Protein AF-A0A0H5CGI9-F1 (afdb_monomer)

Secondary structure (DSSP, 8-state):
-EEEEEETTS-EEEEEEEEE-TT--EEEEEEEETTGGG-GGGTT-SEEEE-GGGEEEEEE-GGG--HHHHHHHHHHT---SHHHHHHHHHHHHHHTT-

pLDDT: mean 81.98, std 14.35, range [36.94, 95.38]

Structure (mmCIF, N/CA/C/O backbone):
data_AF-A0A0H5CGI9-F1
#
_entry.id   AF-A0A0H5CGI9-F1
#
loop_
_atom_site.group_PDB
_atom_site.id
_atom_site.type_symbol
_atom_site.label_atom_id
_atom_site.label_alt_id
_atom_site.label_comp_id
_atom_site.label_asym_id
_atom_site.label_entity_id
_atom_site.label_seq_id
_atom_site.pdbx_PDB_ins_code
_atom_site.Cartn_x
_atom_site.Cartn_y
_atom_site.Cartn_z
_atom_site.occupancy
_atom_site.B_iso_or_equiv
_atom_site.auth_seq_id
_atom_site.auth_comp_id
_atom_site.auth_asym_id
_atom_site.auth_atom_id
_atom_site.pdbx_PDB_model_num
ATOM 1 N N . MET A 1 1 ? 1.368 -11.546 2.590 1.00 86.00 1 MET A N 1
ATOM 2 C CA . MET A 1 1 ? 2.188 -10.326 2.464 1.00 86.00 1 MET A CA 1
ATOM 3 C C . MET A 1 1 ? 1.524 -9.213 3.250 1.00 86.00 1 MET A C 1
ATOM 5 O O . MET A 1 1 ? 0.346 -8.945 3.014 1.00 86.00 1 MET A O 1
ATOM 9 N N . LEU A 1 2 ? 2.235 -8.634 4.215 1.00 91.25 2 LEU A N 1
ATOM 10 C CA . LEU A 1 2 ? 1.713 -7.549 5.044 1.00 91.25 2 LEU A CA 1
ATOM 11 C C . LEU A 1 2 ? 2.053 -6.210 4.391 1.00 91.25 2 LEU A C 1
ATOM 13 O O . LEU A 1 2 ? 3.201 -5.965 4.030 1.00 91.25 2 LEU A O 1
ATOM 17 N N . LEU A 1 3 ? 1.044 -5.363 4.222 1.00 91.81 3 LEU A N 1
ATOM 18 C CA . LEU A 1 3 ? 1.160 -4.067 3.571 1.00 91.81 3 LEU A CA 1
ATOM 19 C C . LEU A 1 3 ? 0.730 -2.965 4.527 1.00 91.81 3 LEU A C 1
ATOM 21 O O . LEU A 1 3 ? -0.269 -3.109 5.232 1.00 91.81 3 LEU A O 1
ATOM 25 N N . ASN A 1 4 ? 1.431 -1.837 4.481 1.00 93.06 4 ASN A N 1
ATOM 26 C CA . ASN A 1 4 ? 0.947 -0.581 5.040 1.00 93.06 4 ASN A CA 1
ATOM 27 C C . ASN A 1 4 ? 0.579 0.344 3.876 1.00 93.06 4 ASN A C 1
ATOM 29 O O . ASN A 1 4 ? 1.415 0.701 3.056 1.00 93.06 4 ASN A O 1
ATOM 33 N N . THR A 1 5 ? -0.697 0.683 3.762 1.00 92.88 5 THR A N 1
ATOM 34 C CA . THR A 1 5 ? -1.250 1.478 2.671 1.00 92.88 5 THR A CA 1
ATOM 35 C C . THR A 1 5 ? -1.635 2.856 3.180 1.00 92.88 5 THR A C 1
ATOM 37 O O . THR A 1 5 ? -2.454 2.984 4.090 1.00 92.88 5 THR A O 1
ATOM 40 N N . ARG A 1 6 ? -1.097 3.898 2.545 1.00 92.44 6 ARG A N 1
ATOM 41 C CA . ARG A 1 6 ? -1.467 5.290 2.793 1.00 92.44 6 ARG A CA 1
ATOM 42 C C . ARG A 1 6 ? -2.375 5.793 1.685 1.00 92.44 6 ARG A C 1
ATOM 44 O O . ARG A 1 6 ? -2.014 5.773 0.508 1.00 92.44 6 ARG A O 1
ATOM 51 N N . LEU A 1 7 ? -3.548 6.277 2.065 1.00 91.62 7 LEU A N 1
ATOM 52 C CA . LEU A 1 7 ? -4.537 6.847 1.159 1.00 91.62 7 LEU A CA 1
ATOM 53 C C . LEU A 1 7 ? -4.297 8.349 0.939 1.00 91.62 7 LEU A C 1
ATOM 55 O O . LEU A 1 7 ? -3.668 9.034 1.749 1.00 91.62 7 LEU A O 1
ATOM 59 N N . LYS A 1 8 ? -4.832 8.890 -0.162 1.00 90.88 8 LYS A N 1
ATOM 60 C CA . LYS A 1 8 ? -4.729 10.320 -0.518 1.00 90.88 8 LYS A CA 1
ATOM 61 C C . LYS A 1 8 ? -5.349 11.254 0.526 1.00 90.88 8 LYS A C 1
ATOM 63 O O . LYS A 1 8 ? -4.885 12.379 0.674 1.00 90.88 8 LYS A O 1
ATOM 68 N N . ASN A 1 9 ? -6.350 10.776 1.265 1.00 89.12 9 ASN A N 1
ATOM 69 C CA . ASN A 1 9 ? -7.005 11.499 2.359 1.00 89.12 9 ASN A CA 1
ATOM 70 C C . ASN A 1 9 ? -6.218 11.460 3.686 1.00 89.12 9 ASN A C 1
ATOM 72 O O . ASN A 1 9 ? -6.690 11.989 4.688 1.00 89.12 9 ASN A O 1
ATOM 76 N N . GLY A 1 10 ? -5.035 10.837 3.708 1.00 87.88 10 GLY A N 1
ATOM 77 C CA . GLY A 1 10 ? -4.172 10.771 4.887 1.00 87.88 10 GLY A CA 1
ATOM 78 C C . GLY A 1 10 ? -4.468 9.618 5.847 1.00 87.88 10 GLY A C 1
ATOM 79 O O . GLY A 1 10 ? -3.821 9.549 6.887 1.00 87.88 10 GLY A O 1
ATOM 80 N N . ILE A 1 11 ? -5.396 8.712 5.519 1.00 90.44 11 ILE A N 1
ATOM 81 C CA . ILE A 1 11 ? -5.619 7.491 6.304 1.00 90.44 11 ILE A CA 1
ATOM 82 C C . ILE A 1 11 ? -4.495 6.489 6.018 1.00 90.44 11 ILE A C 1
ATOM 84 O O . ILE A 1 11 ? -4.137 6.259 4.861 1.00 90.44 11 ILE A O 1
ATOM 88 N N . GLU A 1 12 ? -3.973 5.875 7.076 1.00 92.12 12 GLU A N 1
ATOM 89 C CA . GLU A 1 12 ? -2.989 4.796 7.006 1.00 92.12 12 GLU A CA 1
ATOM 90 C C . GLU A 1 12 ? -3.597 3.497 7.532 1.00 92.12 12 GLU A C 1
ATOM 92 O O . GLU A 1 12 ? -4.136 3.446 8.643 1.00 92.12 12 GLU A O 1
ATOM 97 N N . ILE A 1 13 ? -3.529 2.458 6.703 1.00 93.31 13 ILE A N 1
ATOM 98 C CA . ILE A 1 13 ? -4.147 1.157 6.944 1.00 93.31 13 ILE A CA 1
ATOM 99 C C . ILE A 1 13 ? -3.082 0.087 6.777 1.00 93.31 13 ILE A C 1
ATOM 101 O O . ILE A 1 13 ? -2.503 -0.064 5.706 1.00 93.31 13 ILE A O 1
ATOM 105 N N . THR A 1 14 ? -2.864 -0.696 7.821 1.00 93.88 14 THR A N 1
ATOM 106 C CA . THR A 1 14 ? -2.021 -1.888 7.763 1.00 93.88 14 THR A CA 1
ATOM 107 C C . THR A 1 14 ? -2.901 -3.118 7.627 1.00 93.88 14 THR A C 1
ATOM 109 O O . THR A 1 14 ? -3.919 -3.216 8.302 1.00 93.88 14 THR A O 1
ATOM 112 N N . GLY A 1 15 ? -2.539 -4.065 6.769 1.00 94.62 15 GLY A N 1
ATOM 113 C CA . GLY A 1 15 ? -3.312 -5.290 6.585 1.00 94.62 15 GLY A CA 1
ATOM 114 C C . GLY A 1 15 ? -2.594 -6.323 5.734 1.00 94.62 15 GLY A C 1
ATOM 115 O O . GLY A 1 15 ? -1.527 -6.072 5.177 1.00 94.62 15 GLY A O 1
ATOM 116 N N . THR A 1 16 ? -3.185 -7.506 5.625 1.00 94.75 16 THR A N 1
ATOM 117 C CA . THR A 1 16 ? -2.653 -8.575 4.777 1.00 94.75 16 THR A CA 1
ATOM 118 C C . THR A 1 16 ? -3.285 -8.491 3.398 1.00 94.75 16 THR A C 1
ATOM 120 O O . THR A 1 16 ? -4.508 -8.536 3.282 1.00 94.75 16 THR A O 1
ATOM 123 N N . LEU A 1 17 ? -2.469 -8.394 2.344 1.00 93.38 17 LEU A N 1
ATOM 124 C CA . LEU A 1 17 ? -2.975 -8.406 0.972 1.00 93.38 17 LEU A CA 1
ATOM 125 C C . LEU A 1 17 ? -3.637 -9.748 0.663 1.00 93.38 17 LEU A C 1
ATOM 127 O O . LEU A 1 17 ? -2.985 -10.791 0.744 1.00 93.38 17 LEU A O 1
ATOM 131 N N . LYS A 1 18 ? -4.915 -9.704 0.279 1.00 94.38 18 LYS A N 1
ATOM 132 C CA . LYS A 1 18 ? -5.684 -10.878 -0.132 1.00 94.38 18 LYS A CA 1
ATOM 133 C C . LYS A 1 18 ? -5.767 -11.006 -1.645 1.00 94.38 18 LYS A C 1
ATOM 135 O O . LYS A 1 18 ? -5.460 -12.064 -2.181 1.00 94.38 18 LYS A O 1
ATOM 140 N N . THR A 1 19 ? -6.171 -9.937 -2.327 1.00 91.75 19 THR A N 1
ATOM 141 C CA . THR A 1 19 ? -6.270 -9.891 -3.792 1.00 91.75 19 THR A CA 1
ATOM 142 C C . THR A 1 19 ? -5.919 -8.502 -4.299 1.00 91.75 19 THR A C 1
ATOM 144 O O . THR A 1 19 ? -6.157 -7.508 -3.610 1.00 91.75 19 THR A O 1
ATOM 147 N N . ALA A 1 20 ? -5.410 -8.438 -5.524 1.00 91.06 20 ALA A N 1
ATOM 148 C CA . ALA A 1 20 ? -5.206 -7.201 -6.260 1.00 91.06 20 ALA A CA 1
ATOM 149 C C . ALA A 1 20 ? -5.601 -7.392 -7.730 1.00 91.06 20 ALA A C 1
ATOM 151 O O . ALA A 1 20 ? -5.471 -8.498 -8.254 1.00 91.06 20 ALA A O 1
ATOM 152 N N . ASP A 1 21 ? -6.086 -6.334 -8.379 1.00 89.62 21 ASP A N 1
ATOM 153 C CA . ASP A 1 21 ? -6.499 -6.360 -9.787 1.00 89.62 21 ASP A CA 1
ATOM 154 C C . ASP A 1 21 ? -5.658 -5.437 -10.687 1.00 89.62 21 ASP A C 1
ATOM 156 O O . ASP A 1 21 ? -4.789 -4.692 -10.235 1.00 89.62 21 ASP A O 1
ATOM 160 N N . GLN A 1 22 ? -5.935 -5.463 -11.993 1.00 84.62 22 GLN A N 1
ATOM 161 C CA . GLN A 1 22 ? -5.216 -4.659 -12.987 1.00 84.62 22 GLN A CA 1
ATOM 162 C C . GLN A 1 22 ? -5.352 -3.136 -12.812 1.00 84.62 22 GLN A C 1
ATOM 164 O O . GLN A 1 22 ? -4.561 -2.397 -13.389 1.00 84.62 22 GLN A O 1
ATOM 169 N N . TYR A 1 23 ? -6.338 -2.670 -12.040 1.00 87.75 23 TYR A N 1
ATOM 170 C CA . TYR A 1 23 ? -6.547 -1.260 -11.705 1.00 87.75 23 TYR A CA 1
ATOM 171 C C . TYR A 1 23 ? -5.939 -0.895 -10.347 1.00 87.75 23 TYR A C 1
ATOM 173 O O . TYR A 1 23 ? -6.186 0.197 -9.828 1.00 87.75 23 TYR A O 1
ATOM 181 N N . PHE A 1 24 ? -5.158 -1.811 -9.766 1.00 87.69 24 PHE A N 1
ATOM 182 C CA . PHE A 1 24 ? -4.578 -1.702 -8.434 1.00 87.69 24 PHE A CA 1
ATOM 183 C C . PHE A 1 24 ? -5.621 -1.533 -7.334 1.00 87.69 24 PHE A C 1
ATOM 185 O O . PHE A 1 24 ? -5.331 -0.952 -6.288 1.00 87.69 24 PHE A O 1
ATOM 192 N N . ASN A 1 25 ? -6.838 -2.036 -7.540 1.00 91.88 25 ASN A N 1
ATOM 193 C CA . ASN A 1 25 ? -7.761 -2.184 -6.431 1.00 91.88 25 ASN A CA 1
ATOM 194 C C . ASN A 1 25 ? -7.254 -3.311 -5.530 1.00 91.88 25 ASN A C 1
ATOM 196 O O . ASN A 1 25 ? -6.878 -4.380 -6.013 1.00 91.88 25 ASN A O 1
ATOM 200 N N . LEU A 1 26 ? -7.230 -3.064 -4.223 1.00 93.44 26 LEU A N 1
ATOM 201 C CA . LEU A 1 26 ? -6.639 -3.961 -3.234 1.00 93.44 26 LEU A CA 1
ATOM 202 C C . LEU A 1 26 ? -7.712 -4.439 -2.267 1.00 93.44 26 LEU A C 1
ATOM 204 O O . LEU A 1 26 ? -8.458 -3.636 -1.710 1.00 93.44 26 LEU A O 1
ATOM 208 N N . LYS A 1 27 ? -7.750 -5.744 -2.005 1.00 94.69 27 LYS A N 1
ATOM 209 C CA . LYS A 1 27 ? -8.487 -6.301 -0.872 1.00 94.69 27 LYS A CA 1
ATOM 210 C C . LYS A 1 27 ? -7.498 -6.643 0.230 1.00 94.69 27 LYS A C 1
ATOM 212 O O . LYS A 1 27 ? -6.599 -7.456 0.006 1.00 94.69 27 LYS A O 1
ATOM 217 N N . LEU A 1 28 ? -7.665 -6.030 1.396 1.00 95.00 28 LEU A N 1
ATOM 218 C CA . LEU A 1 28 ? -6.862 -6.316 2.581 1.00 95.00 28 LEU A CA 1
ATOM 219 C C . LEU A 1 28 ? -7.730 -7.008 3.631 1.00 95.00 28 LEU A C 1
ATOM 221 O O . LEU A 1 28 ? -8.856 -6.579 3.886 1.00 95.00 28 LEU A O 1
ATOM 225 N N . ASP A 1 29 ? -7.181 -8.045 4.251 1.00 95.38 29 ASP A N 1
ATOM 226 C CA . ASP A 1 29 ? -7.770 -8.743 5.393 1.00 95.38 29 ASP A CA 1
ATOM 227 C C . ASP A 1 29 ? -6.964 -8.466 6.668 1.00 95.38 29 ASP A C 1
ATOM 229 O O . ASP A 1 29 ? -5.775 -8.133 6.622 1.00 95.38 29 ASP A O 1
ATOM 233 N N . ASN A 1 30 ? -7.621 -8.649 7.813 1.00 94.00 30 ASN A N 1
ATOM 234 C CA . ASN A 1 30 ? -7.080 -8.425 9.150 1.00 94.00 30 ASN A CA 1
ATOM 235 C C . ASN A 1 30 ? -6.471 -7.021 9.309 1.00 94.00 30 ASN A C 1
ATOM 237 O O . ASN A 1 30 ? -5.312 -6.870 9.707 1.00 94.00 30 ASN A O 1
ATOM 241 N N . ILE A 1 31 ? -7.243 -6.004 8.918 1.00 93.94 31 ILE A N 1
ATOM 242 C CA . ILE A 1 31 ? -6.759 -4.625 8.872 1.00 93.94 31 ILE A CA 1
ATOM 243 C C . ILE A 1 31 ? -6.660 -3.970 10.252 1.00 93.94 31 ILE A C 1
ATOM 245 O O . ILE A 1 31 ? -7.379 -4.319 11.186 1.00 93.94 31 ILE A O 1
ATOM 249 N N . ARG A 1 32 ? -5.776 -2.978 10.351 1.00 91.19 32 ARG A N 1
ATOM 250 C CA . ARG A 1 32 ? -5.616 -2.062 11.481 1.00 91.19 32 ARG A CA 1
ATOM 251 C C . ARG A 1 32 ? -5.388 -0.654 10.958 1.00 91.19 32 ARG A C 1
ATOM 253 O O . ARG A 1 32 ? -4.607 -0.459 10.025 1.00 91.19 32 ARG A O 1
ATOM 260 N N . VAL A 1 33 ? -6.050 0.325 11.556 1.00 90.25 33 VAL A N 1
ATOM 261 C CA . VAL A 1 33 ? -5.904 1.736 11.180 1.00 90.25 33 VAL A CA 1
ATOM 262 C C . VAL A 1 33 ? -4.943 2.394 12.159 1.00 90.25 33 VAL A C 1
ATOM 264 O O . VAL A 1 33 ? -5.099 2.246 13.361 1.00 90.25 33 VAL A O 1
ATOM 267 N N . ALA A 1 34 ? -3.943 3.129 11.672 1.00 85.81 34 ALA A N 1
ATOM 268 C CA . ALA A 1 34 ? -2.921 3.703 12.556 1.00 85.81 34 ALA A CA 1
ATOM 269 C C . ALA A 1 34 ? -3.484 4.749 13.543 1.00 85.81 34 ALA A C 1
ATOM 271 O O . ALA A 1 34 ? -2.934 4.945 14.621 1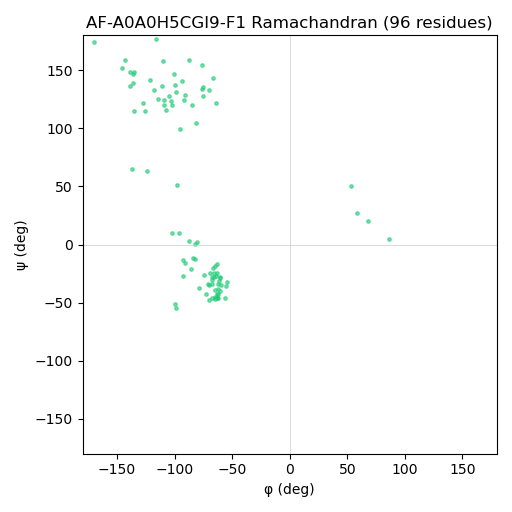.00 85.81 34 ALA A O 1
ATOM 272 N N . ASN A 1 35 ? -4.580 5.425 13.181 1.00 82.12 35 ASN A N 1
ATOM 273 C CA . ASN A 1 35 ? -5.197 6.481 13.984 1.00 82.12 35 ASN A CA 1
ATOM 274 C C . ASN A 1 35 ? -6.677 6.184 14.272 1.00 82.12 35 ASN A C 1
ATOM 276 O O . ASN A 1 35 ? -7.574 6.900 13.823 1.00 82.12 35 ASN A O 1
ATOM 280 N N . GLU A 1 36 ? -6.920 5.095 15.002 1.00 75.81 36 GLU A N 1
ATOM 281 C CA . GLU A 1 36 ? -8.264 4.627 15.375 1.00 75.81 36 GLU A CA 1
ATOM 282 C C . GLU A 1 36 ? -9.085 5.694 16.112 1.00 75.81 36 GLU A C 1
ATOM 284 O O . GLU A 1 36 ? -10.276 5.845 15.853 1.00 75.81 36 GLU A O 1
ATOM 289 N N . ALA A 1 37 ? -8.442 6.512 16.952 1.00 75.62 37 ALA A N 1
ATOM 290 C CA . ALA A 1 37 ? -9.105 7.580 17.703 1.00 75.62 37 ALA A CA 1
ATOM 291 C C . ALA A 1 37 ? -9.758 8.637 16.797 1.00 75.62 37 ALA A C 1
ATOM 293 O O . ALA A 1 37 ? -10.780 9.225 17.148 1.00 75.62 37 ALA A O 1
ATOM 294 N N . LYS A 1 38 ? -9.181 8.873 15.613 1.00 78.88 38 LYS A N 1
ATOM 295 C CA . LYS A 1 38 ? -9.688 9.845 14.637 1.00 78.88 38 LYS A CA 1
ATOM 296 C C . LYS A 1 38 ? -10.761 9.248 13.720 1.00 78.88 38 LYS A C 1
ATOM 298 O O . LYS A 1 38 ? -11.551 9.990 13.142 1.00 78.88 38 LYS A O 1
ATOM 303 N N . PHE A 1 39 ? -10.799 7.919 13.599 1.00 78.50 39 PHE A N 1
ATOM 304 C CA . PHE A 1 39 ? -11.719 7.182 12.731 1.00 78.50 39 PHE A CA 1
ATOM 305 C C . PHE A 1 39 ? -12.298 5.945 13.443 1.00 78.50 39 PHE A C 1
ATOM 307 O O . PHE A 1 39 ? -12.069 4.816 13.003 1.00 78.50 39 PHE A O 1
ATOM 314 N N . PRO A 1 40 ? -13.092 6.128 14.516 1.00 79.12 40 PRO A N 1
ATOM 315 C CA . PRO A 1 40 ? -13.581 5.017 15.342 1.00 79.12 40 PRO A CA 1
ATOM 316 C C . PRO A 1 40 ? -14.491 4.046 14.575 1.00 79.12 40 PRO A C 1
ATOM 318 O O . PRO A 1 40 ? -14.579 2.867 14.904 1.00 79.12 40 PRO A O 1
ATOM 321 N N . HIS A 1 41 ? -15.130 4.514 13.499 1.00 78.88 41 HIS A N 1
ATOM 322 C CA . HIS A 1 41 ? -15.952 3.689 12.610 1.00 78.88 41 HIS A CA 1
ATOM 323 C C . HIS A 1 41 ? -15.146 2.622 11.849 1.00 78.88 41 HIS A C 1
ATOM 325 O O . HIS A 1 41 ? -15.730 1.656 11.364 1.00 78.88 41 HIS A O 1
ATOM 331 N N . LEU A 1 42 ? -13.820 2.767 11.743 1.00 77.69 42 LEU A N 1
ATOM 332 C CA . LEU A 1 42 ? -12.961 1.800 11.059 1.00 77.69 42 LEU A CA 1
ATOM 333 C C . LEU A 1 42 ? -12.405 0.713 11.990 1.00 77.69 42 LEU A C 1
ATOM 335 O O . LEU A 1 42 ? -11.979 -0.323 11.485 1.00 77.69 42 LEU A O 1
ATOM 339 N N . SER A 1 43 ? -12.455 0.883 13.317 1.00 76.12 43 SER A N 1
ATOM 340 C CA . SER A 1 43 ? -11.910 -0.102 14.272 1.00 76.12 43 SER A CA 1
ATOM 341 C C . SER A 1 43 ? -12.652 -1.444 14.270 1.00 76.12 43 SER A C 1
ATOM 343 O O . SER A 1 43 ? -12.076 -2.470 14.618 1.00 76.12 43 SER A O 1
ATOM 345 N N . ALA A 1 44 ? -13.923 -1.477 13.855 1.00 82.94 44 ALA A N 1
ATOM 346 C CA . ALA A 1 44 ? -14.701 -2.717 13.769 1.00 82.94 44 ALA A CA 1
ATOM 347 C C . ALA A 1 44 ? -14.480 -3.493 12.454 1.00 82.94 44 ALA A C 1
ATOM 349 O O . ALA A 1 44 ? -14.914 -4.641 12.320 1.00 82.94 44 ALA A O 1
ATOM 350 N N . V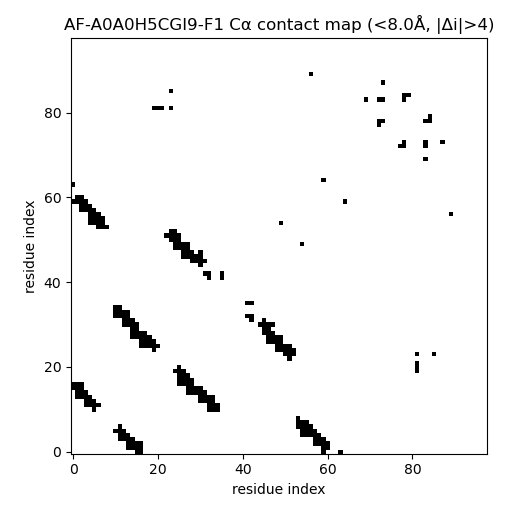AL A 1 45 ? -13.833 -2.875 11.463 1.00 87.50 45 VAL A N 1
ATOM 351 C CA . VAL A 1 45 ? -13.698 -3.440 10.120 1.00 87.50 45 VAL A CA 1
ATOM 352 C C . VAL A 1 45 ? -12.507 -4.390 10.083 1.00 87.50 45 VAL A C 1
ATOM 354 O O . VAL A 1 45 ? -11.374 -3.987 10.309 1.00 87.50 45 VAL A O 1
ATOM 357 N N . LYS A 1 46 ? -12.752 -5.663 9.754 1.00 89.50 46 LYS A N 1
ATOM 358 C CA . LYS A 1 46 ? -11.690 -6.681 9.632 1.00 89.50 46 LYS A CA 1
ATOM 359 C C . LYS A 1 46 ? -11.138 -6.822 8.215 1.00 89.50 46 LYS A C 1
ATOM 3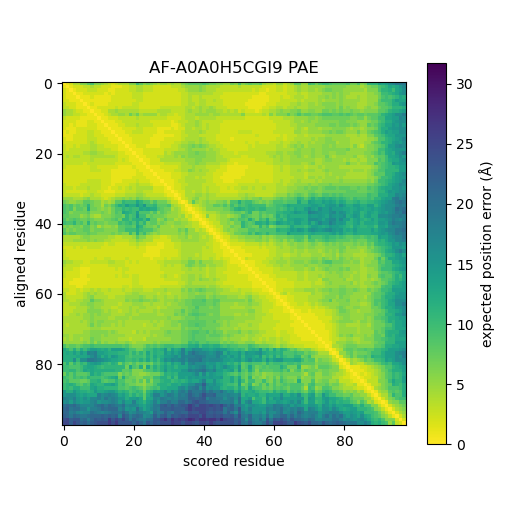61 O O . LYS A 1 46 ? -9.978 -7.193 8.059 1.00 89.50 46 LYS A O 1
ATOM 366 N N . SER A 1 47 ? -11.942 -6.506 7.204 1.00 92.88 47 SER A N 1
ATOM 367 C CA . SER A 1 47 ? -11.582 -6.618 5.788 1.00 92.88 47 SER A CA 1
ATOM 368 C C . SER A 1 47 ? -12.032 -5.375 5.036 1.00 92.88 47 SER A C 1
ATOM 370 O O . SER A 1 47 ? -13.137 -4.886 5.260 1.00 92.88 47 SER A O 1
ATOM 372 N N . ILE A 1 48 ? -11.200 -4.879 4.123 1.00 93.81 48 ILE A N 1
ATOM 373 C CA . ILE A 1 48 ? -11.477 -3.660 3.359 1.00 93.81 48 ILE A CA 1
ATOM 374 C C . ILE A 1 48 ? -11.129 -3.840 1.886 1.00 93.81 48 ILE A C 1
ATOM 376 O O . ILE A 1 48 ? -10.180 -4.540 1.528 1.00 93.81 48 ILE A O 1
ATOM 380 N N . PHE A 1 49 ? -11.901 -3.173 1.033 1.00 95.12 49 PHE A N 1
ATOM 381 C CA . PHE A 1 49 ? -11.607 -3.023 -0.383 1.00 95.12 49 PHE A CA 1
ATOM 382 C C . PHE A 1 49 ? -11.217 -1.572 -0.669 1.00 95.12 49 PHE A C 1
ATOM 384 O O . PHE A 1 49 ? -11.990 -0.647 -0.421 1.00 95.12 49 PHE A O 1
ATOM 391 N N . LEU A 1 50 ? -10.002 -1.378 -1.172 1.00 93.44 50 LEU A N 1
ATOM 392 C CA . LEU A 1 50 ? -9.442 -0.085 -1.533 1.00 93.44 50 LEU A CA 1
ATOM 393 C C . LEU A 1 50 ? -9.456 0.061 -3.048 1.00 93.44 50 LEU A C 1
ATOM 395 O O . LEU A 1 50 ? -8.923 -0.783 -3.766 1.00 93.44 50 LEU A O 1
ATOM 399 N N . ARG A 1 51 ? -10.024 1.164 -3.533 1.00 93.75 51 ARG A N 1
ATOM 400 C CA . 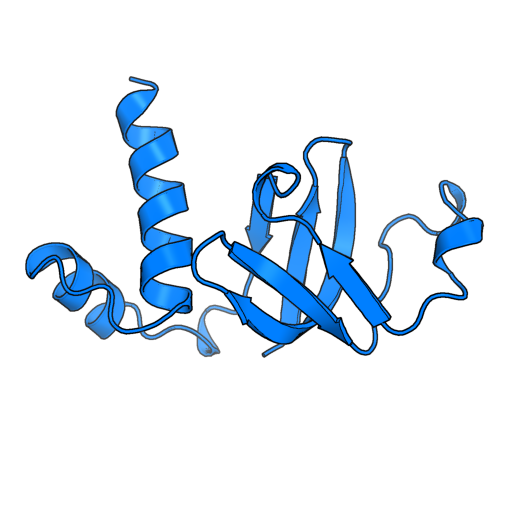ARG A 1 51 ? -9.946 1.523 -4.948 1.00 93.75 51 ARG A CA 1
ATOM 401 C C . ARG A 1 51 ? -8.545 2.054 -5.251 1.00 93.75 51 ARG A C 1
ATOM 403 O O . ARG A 1 51 ? -8.111 2.997 -4.596 1.00 93.75 51 ARG A O 1
ATOM 410 N N . GLY A 1 52 ? -7.862 1.520 -6.261 1.00 90.38 52 GLY A N 1
ATOM 411 C CA . GLY A 1 52 ? -6.469 1.879 -6.564 1.00 90.38 52 GLY A CA 1
ATOM 412 C C . GLY A 1 52 ? -6.248 3.383 -6.748 1.00 90.38 52 GLY A C 1
ATOM 413 O O . GLY A 1 52 ? -5.238 3.929 -6.315 1.00 90.38 52 GLY A O 1
ATOM 414 N N . SER A 1 53 ? -7.247 4.100 -7.273 1.00 90.69 53 SER A N 1
ATOM 415 C CA . SER A 1 53 ? -7.188 5.554 -7.464 1.00 90.69 53 SER A CA 1
ATOM 416 C C . SER A 1 53 ? -7.140 6.381 -6.170 1.00 90.69 53 SER A C 1
ATOM 418 O O . SER A 1 53 ? -6.733 7.547 -6.223 1.00 90.69 53 SER A O 1
ATOM 420 N N . THR A 1 54 ? -7.547 5.831 -5.020 1.00 91.69 54 THR A N 1
ATOM 421 C CA . THR A 1 54 ? -7.511 6.528 -3.719 1.00 91.69 54 THR A CA 1
ATOM 422 C C . THR A 1 54 ? -6.220 6.267 -2.950 1.00 91.69 54 THR A C 1
ATOM 424 O O . THR A 1 54 ? -5.917 6.995 -1.999 1.00 91.69 54 THR A O 1
ATOM 427 N N . VAL A 1 55 ? -5.438 5.273 -3.373 1.00 91.69 55 VAL A N 1
ATOM 428 C CA . VAL A 1 55 ? -4.159 4.915 -2.768 1.00 91.69 55 VAL A CA 1
ATOM 429 C C . VAL A 1 55 ? -3.094 5.929 -3.183 1.00 91.69 55 VAL A C 1
ATOM 431 O O . VAL A 1 55 ? -3.001 6.321 -4.346 1.00 91.69 55 VAL A O 1
ATOM 434 N N . ARG A 1 56 ? -2.307 6.396 -2.209 1.00 90.50 56 ARG A N 1
ATOM 435 C CA . ARG A 1 56 ? -1.135 7.245 -2.442 1.00 90.50 56 ARG A CA 1
ATOM 436 C C . ARG A 1 56 ? 0.136 6.404 -2.418 1.00 90.50 56 ARG A C 1
ATOM 438 O O . ARG A 1 56 ? 0.858 6.422 -3.401 1.00 90.50 56 ARG A O 1
ATOM 445 N N . TYR A 1 57 ? 0.361 5.651 -1.341 1.00 89.75 57 TYR A N 1
ATOM 446 C CA . TYR A 1 57 ? 1.544 4.802 -1.180 1.00 89.75 57 TYR A CA 1
ATOM 447 C C . TYR A 1 57 ? 1.169 3.425 -0.646 1.00 89.75 57 TYR A C 1
ATOM 449 O O . TYR A 1 57 ? 0.236 3.294 0.146 1.00 89.75 57 TYR A O 1
ATOM 457 N N . VAL A 1 58 ? 1.939 2.416 -1.045 1.00 90.25 58 VAL A N 1
ATOM 458 C CA . VAL A 1 58 ? 1.902 1.076 -0.457 1.00 90.25 58 VAL A CA 1
ATOM 459 C C . VAL A 1 58 ? 3.313 0.713 -0.025 1.00 90.25 58 VAL A C 1
ATOM 461 O O . VAL A 1 58 ? 4.215 0.584 -0.848 1.00 90.25 58 VAL A O 1
ATOM 464 N N . TYR A 1 59 ? 3.493 0.568 1.278 1.00 89.62 59 TYR A N 1
ATOM 465 C CA . TYR A 1 59 ? 4.722 0.129 1.910 1.00 89.62 59 TYR A CA 1
ATOM 466 C C . TYR A 1 59 ? 4.672 -1.381 2.133 1.00 89.62 59 TYR A C 1
ATOM 468 O O . TYR A 1 59 ? 3.645 -1.938 2.530 1.00 89.62 59 TYR A O 1
ATOM 476 N N . MET A 1 60 ? 5.808 -2.027 1.910 1.00 88.69 60 MET A N 1
ATOM 477 C C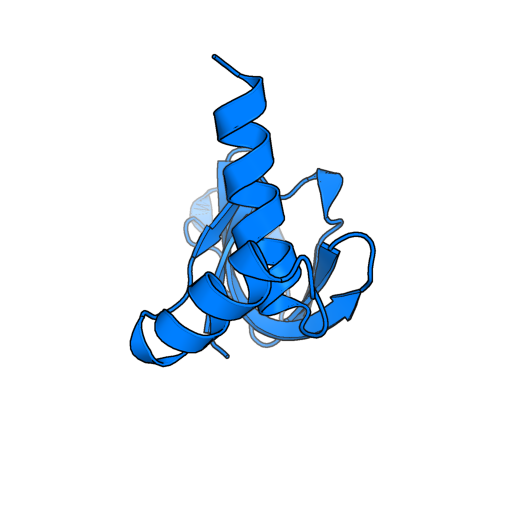A . MET A 1 60 ? 6.008 -3.463 2.080 1.00 88.69 60 MET A CA 1
ATOM 478 C C . MET A 1 60 ? 7.406 -3.730 2.628 1.00 88.69 60 MET A C 1
ATOM 480 O O . MET A 1 60 ? 8.298 -2.885 2.505 1.00 88.69 60 MET A O 1
ATOM 484 N N . SER A 1 61 ? 7.597 -4.896 3.244 1.00 88.81 61 SER A N 1
ATOM 485 C CA . SER A 1 61 ? 8.915 -5.296 3.733 1.00 88.81 61 SER A CA 1
ATOM 486 C C . SER A 1 61 ? 9.878 -5.516 2.569 1.00 88.81 61 SER A C 1
ATOM 488 O O . SER A 1 61 ? 9.503 -6.074 1.539 1.00 88.81 61 SER A O 1
ATOM 490 N N . LYS A 1 62 ? 11.150 -5.150 2.761 1.00 86.06 62 LYS A N 1
ATOM 491 C CA . LYS A 1 62 ? 12.218 -5.446 1.793 1.00 86.06 62 LYS A CA 1
ATOM 492 C C . LYS A 1 62 ? 12.399 -6.950 1.573 1.00 86.06 62 LYS A C 1
ATOM 494 O O . LYS A 1 62 ? 12.806 -7.352 0.496 1.00 86.06 62 LYS A O 1
ATOM 499 N N . THR A 1 63 ? 12.086 -7.770 2.576 1.00 88.06 63 THR A N 1
ATOM 500 C CA . THR A 1 63 ? 12.172 -9.238 2.488 1.00 88.06 63 THR A CA 1
ATOM 501 C C . THR A 1 63 ? 11.132 -9.841 1.553 1.00 88.06 63 THR A C 1
ATOM 503 O O . THR A 1 63 ? 11.343 -10.928 1.032 1.00 88.06 63 THR A O 1
ATOM 506 N N . ASP A 1 64 ? 10.017 -9.140 1.340 1.00 83.88 64 ASP A N 1
ATOM 507 C CA . ASP A 1 64 ? 8.904 -9.620 0.520 1.00 83.88 64 ASP A CA 1
ATOM 508 C C . ASP A 1 64 ? 9.100 -9.258 -0.964 1.00 83.88 64 ASP A C 1
ATOM 510 O O . ASP A 1 64 ? 8.217 -9.499 -1.788 1.00 83.88 64 ASP A O 1
ATOM 514 N N . VAL A 1 65 ? 10.237 -8.636 -1.305 1.00 84.44 65 VAL A N 1
ATOM 515 C CA . VAL A 1 65 ? 10.500 -8.039 -2.613 1.00 84.44 65 VAL A CA 1
ATOM 516 C C . VAL A 1 65 ? 11.893 -8.410 -3.104 1.00 84.44 65 VAL A C 1
ATOM 518 O O . VAL A 1 65 ? 12.899 -7.948 -2.571 1.00 84.44 65 VAL A O 1
ATOM 521 N N . ASP A 1 66 ? 11.952 -9.169 -4.194 1.00 88.00 66 ASP A N 1
ATOM 522 C CA . ASP A 1 66 ? 13.199 -9.392 -4.919 1.00 88.00 66 ASP A C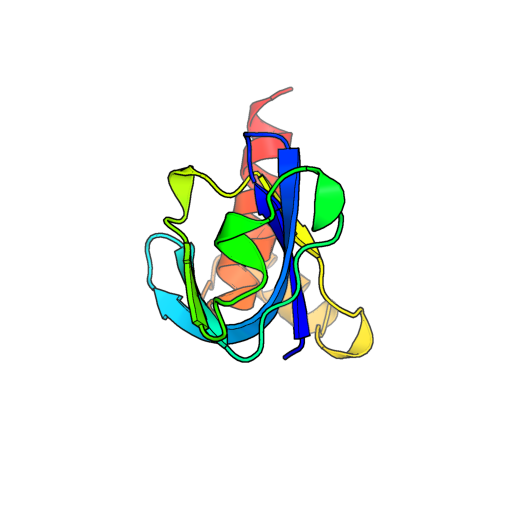A 1
ATOM 523 C C . ASP A 1 66 ? 13.481 -8.202 -5.849 1.00 88.00 66 ASP A C 1
ATOM 525 O O . ASP A 1 66 ? 12.857 -8.024 -6.901 1.00 88.00 66 ASP A O 1
ATOM 529 N N . THR A 1 67 ? 14.430 -7.356 -5.449 1.00 86.44 67 THR A N 1
ATOM 530 C CA . THR A 1 67 ?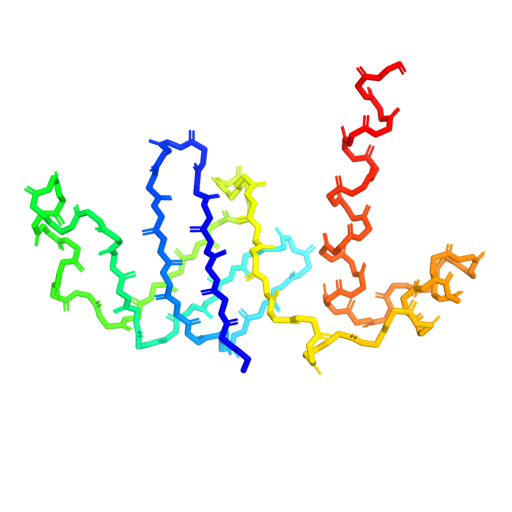 14.806 -6.167 -6.217 1.00 86.44 67 THR A CA 1
ATOM 531 C C . THR A 1 67 ? 15.484 -6.499 -7.542 1.00 86.44 67 THR A C 1
ATOM 533 O O . THR A 1 67 ? 15.367 -5.704 -8.472 1.00 86.44 67 THR A O 1
ATOM 536 N N . ASN A 1 68 ? 16.164 -7.643 -7.659 1.00 88.06 68 ASN A N 1
ATOM 537 C CA . ASN A 1 68 ? 16.825 -8.035 -8.904 1.00 88.06 68 ASN A CA 1
ATOM 538 C C . ASN A 1 68 ? 15.776 -8.396 -9.954 1.00 88.06 68 ASN A C 1
ATOM 540 O O . ASN A 1 68 ? 15.806 -7.855 -11.059 1.00 88.06 68 ASN A O 1
ATOM 544 N N . LEU A 1 69 ? 14.784 -9.213 -9.577 1.00 86.38 69 LEU A N 1
ATOM 545 C CA . LEU A 1 69 ? 13.661 -9.547 -10.456 1.00 86.38 69 LEU A CA 1
ATOM 546 C C . LEU A 1 69 ? 12.865 -8.306 -10.866 1.00 86.38 69 LEU A C 1
ATOM 548 O O . LEU A 1 69 ? 12.474 -8.186 -12.026 1.00 86.38 69 LEU A O 1
ATOM 552 N N . LEU A 1 70 ? 12.644 -7.364 -9.943 1.00 83.62 70 LEU A N 1
ATOM 553 C CA . LEU A 1 70 ? 11.971 -6.103 -10.260 1.00 83.62 70 LEU A CA 1
ATOM 554 C C . LEU A 1 70 ? 12.745 -5.258 -11.273 1.00 83.62 70 LEU A C 1
ATOM 556 O O . LEU A 1 70 ? 12.141 -4.740 -12.211 1.00 83.62 70 LEU A O 1
ATOM 560 N N . GLN A 1 71 ? 14.057 -5.103 -11.090 1.00 84.12 71 GLN A N 1
ATOM 561 C CA . GLN A 1 71 ? 14.899 -4.337 -12.011 1.00 84.12 71 GLN A CA 1
ATOM 562 C C . GLN A 1 71 ? 14.931 -4.974 -13.398 1.00 84.12 71 GLN A C 1
ATOM 564 O O . GLN A 1 71 ? 14.810 -4.284 -14.407 1.00 84.12 71 GLN A O 1
ATOM 569 N N . ASP A 1 72 ? 15.054 -6.292 -13.452 1.00 86.38 72 ASP A N 1
ATOM 570 C CA . ASP A 1 72 ? 15.060 -7.050 -14.694 1.00 86.38 72 ASP A CA 1
ATOM 571 C C . ASP A 1 72 ? 13.728 -6.963 -15.438 1.00 86.38 72 ASP A C 1
ATOM 573 O O . ASP A 1 72 ? 13.698 -6.695 -16.640 1.00 86.38 72 ASP A O 1
ATOM 577 N N . ALA A 1 73 ? 12.620 -7.110 -14.716 1.00 82.75 73 ALA A N 1
ATOM 578 C CA . ALA A 1 73 ? 11.284 -6.930 -15.260 1.00 82.75 73 ALA A CA 1
ATOM 579 C C . ALA A 1 73 ? 11.054 -5.495 -15.768 1.00 82.75 73 ALA A C 1
ATOM 581 O O . ALA A 1 73 ? 10.464 -5.304 -16.831 1.00 82.75 73 ALA A O 1
ATOM 582 N N . ALA A 1 74 ? 11.577 -4.488 -15.058 1.00 82.81 74 ALA A N 1
ATOM 583 C CA . ALA A 1 74 ? 11.533 -3.092 -15.486 1.00 82.81 74 ALA A CA 1
ATOM 584 C C . ALA A 1 74 ? 12.298 -2.857 -16.796 1.00 82.81 74 ALA A C 1
ATOM 586 O O . ALA A 1 74 ? 11.787 -2.172 -17.677 1.00 82.81 74 ALA A O 1
ATOM 587 N N . ARG A 1 75 ? 13.491 -3.453 -16.947 1.00 85.38 75 ARG A N 1
ATOM 588 C CA . ARG A 1 75 ? 14.300 -3.367 -18.178 1.00 85.38 75 ARG A CA 1
ATOM 589 C C . ARG A 1 75 ? 13.616 -4.041 -19.368 1.00 85.38 75 ARG A C 1
ATOM 591 O O . ARG A 1 75 ? 13.696 -3.526 -20.476 1.00 85.38 75 ARG A O 1
ATOM 598 N N . ARG A 1 76 ? 12.953 -5.182 -19.141 1.00 85.06 76 ARG A N 1
ATOM 599 C CA . ARG A 1 76 ? 12.246 -5.942 -20.188 1.00 85.06 76 ARG A CA 1
ATOM 600 C C . ARG A 1 76 ? 10.846 -5.407 -20.508 1.00 85.06 76 ARG A C 1
ATOM 602 O O . ARG A 1 76 ? 10.258 -5.827 -21.496 1.00 85.06 76 ARG A O 1
ATOM 609 N N . GLY A 1 77 ? 10.298 -4.508 -19.686 1.00 77.88 77 GLY A N 1
ATOM 610 C CA . GLY A 1 77 ? 8.903 -4.066 -19.805 1.00 77.88 77 GLY A CA 1
ATOM 611 C C . GLY A 1 77 ? 7.887 -5.168 -19.474 1.00 77.88 77 GLY A C 1
ATOM 612 O O . GLY A 1 77 ? 6.726 -5.094 -19.872 1.00 77.88 77 GLY A O 1
ATOM 613 N N . GLU A 1 78 ? 8.310 -6.209 -18.754 1.00 74.56 78 GLU A N 1
ATOM 614 C CA . GLU A 1 78 ? 7.485 -7.369 -18.427 1.00 74.56 78 GLU A CA 1
ATOM 615 C C . GLU A 1 78 ? 6.858 -7.205 -17.047 1.00 74.56 78 GLU A C 1
ATOM 617 O O . GLU A 1 78 ? 7.458 -7.496 -16.016 1.00 74.56 78 GLU A O 1
ATOM 622 N N . TYR A 1 79 ? 5.601 -6.783 -17.005 1.00 68.81 79 TYR A N 1
ATOM 623 C CA . TYR A 1 79 ? 4.906 -6.561 -15.739 1.00 68.81 79 TYR A CA 1
ATOM 624 C C . TYR A 1 79 ? 4.017 -7.743 -15.341 1.00 68.81 79 TYR A C 1
ATOM 626 O O . TYR A 1 79 ? 2.831 -7.575 -15.057 1.00 68.81 79 TYR A O 1
ATOM 634 N N . SER A 1 80 ? 4.592 -8.947 -15.357 1.00 66.06 80 SER A N 1
ATOM 635 C CA . SER A 1 80 ? 3.855 -10.199 -15.133 1.00 66.06 80 SER A CA 1
ATOM 636 C C . SER A 1 80 ? 3.226 -10.275 -13.734 1.00 66.06 80 SER A C 1
ATOM 638 O O . SER A 1 80 ? 2.115 -10.776 -13.571 1.00 66.06 80 SER A O 1
ATOM 640 N N . SER A 1 81 ? 3.886 -9.711 -12.714 1.00 71.69 81 SER A N 1
ATOM 641 C CA . SER A 1 81 ? 3.370 -9.714 -11.342 1.00 71.69 81 SER A CA 1
ATOM 642 C C . SER A 1 81 ? 2.725 -8.381 -10.944 1.00 71.69 81 SER A C 1
ATOM 644 O O . SER A 1 81 ? 3.174 -7.297 -11.332 1.00 71.69 81 SER A O 1
ATOM 646 N N . ILE A 1 82 ? 1.688 -8.454 -10.103 1.00 69.25 82 ILE A N 1
ATOM 647 C CA . ILE A 1 82 ? 1.016 -7.270 -9.549 1.00 69.25 82 ILE A CA 1
ATOM 648 C C . ILE A 1 82 ? 1.979 -6.386 -8.747 1.00 69.25 82 ILE A C 1
ATOM 650 O O . ILE A 1 82 ? 1.880 -5.164 -8.806 1.00 69.25 82 ILE A O 1
ATOM 654 N N . ILE A 1 83 ? 2.948 -6.993 -8.053 1.00 68.88 83 ILE A N 1
ATOM 655 C CA . ILE A 1 83 ? 3.966 -6.275 -7.280 1.00 68.88 83 ILE A CA 1
ATOM 656 C C . ILE A 1 83 ? 4.884 -5.509 -8.231 1.00 68.88 83 ILE A C 1
ATOM 658 O O . ILE A 1 83 ? 5.100 -4.317 -8.035 1.00 68.88 83 ILE A O 1
ATOM 662 N N . THR A 1 84 ? 5.342 -6.147 -9.312 1.00 67.44 84 THR A N 1
ATOM 663 C CA . THR A 1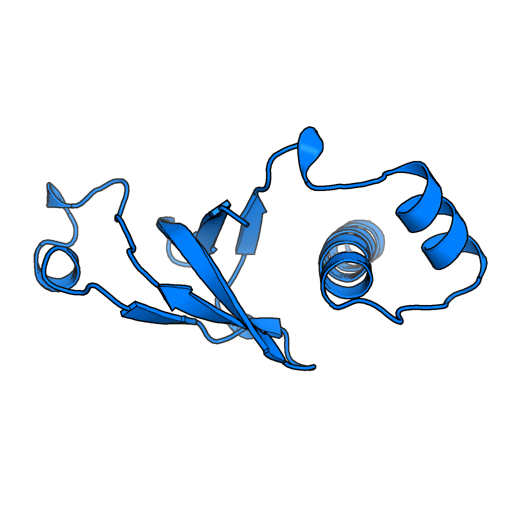 84 ? 6.129 -5.490 -10.363 1.00 67.44 84 THR A CA 1
ATOM 664 C C . THR A 1 84 ? 5.380 -4.293 -10.946 1.00 67.44 84 THR A C 1
ATOM 666 O O . THR A 1 84 ? 5.945 -3.205 -11.043 1.00 67.44 84 THR A O 1
ATOM 669 N N . ARG A 1 85 ? 4.085 -4.451 -11.253 1.00 71.56 85 ARG A N 1
ATOM 670 C CA . ARG A 1 85 ? 3.231 -3.350 -11.725 1.00 71.56 85 ARG A CA 1
ATOM 671 C C . ARG A 1 85 ? 3.055 -2.241 -10.687 1.00 71.56 85 ARG A C 1
ATOM 673 O O . ARG A 1 85 ? 3.167 -1.075 -11.045 1.00 71.56 85 ARG A O 1
ATOM 680 N N . MET A 1 86 ? 2.794 -2.582 -9.425 1.00 70.62 86 MET A N 1
ATOM 681 C CA . MET A 1 86 ? 2.594 -1.600 -8.354 1.00 70.62 86 MET A CA 1
ATOM 682 C C . MET A 1 86 ? 3.850 -0.769 -8.113 1.00 70.62 86 MET A C 1
ATOM 684 O O . MET A 1 86 ? 3.752 0.452 -8.040 1.00 70.62 86 MET A O 1
ATOM 688 N N . VAL A 1 87 ? 5.024 -1.403 -8.026 1.00 68.38 87 VAL A N 1
ATOM 689 C CA . VAL A 1 87 ? 6.284 -0.679 -7.808 1.00 68.38 87 VAL A CA 1
ATOM 690 C C . VAL A 1 87 ? 6.599 0.216 -9.000 1.00 68.38 87 VAL A C 1
ATOM 692 O O . VAL A 1 87 ? 6.888 1.394 -8.815 1.00 68.38 87 VAL A O 1
ATOM 695 N N . LEU A 1 88 ? 6.487 -0.295 -10.229 1.00 62.75 88 LEU A N 1
ATOM 696 C CA . LEU A 1 88 ? 6.844 0.483 -11.417 1.00 62.75 88 LEU A CA 1
ATOM 697 C C . LEU A 1 88 ? 5.853 1.610 -11.717 1.00 62.75 88 LEU A C 1
ATOM 699 O O . LEU A 1 88 ? 6.288 2.683 -12.121 1.00 62.75 88 LEU A O 1
ATOM 703 N N . HIS A 1 89 ? 4.557 1.433 -11.447 1.00 64.44 89 HIS A N 1
ATOM 704 C CA . HIS A 1 89 ? 3.572 2.511 -11.593 1.00 64.44 89 HIS A CA 1
ATOM 705 C C . HIS A 1 89 ? 3.780 3.641 -10.568 1.00 64.44 89 HIS A C 1
ATOM 707 O O . HIS A 1 89 ? 3.489 4.805 -10.844 1.00 64.44 89 HIS A O 1
ATOM 713 N N . GLN A 1 90 ? 4.297 3.327 -9.375 1.00 54.62 90 GLN A N 1
ATOM 714 C CA . GLN A 1 90 ? 4.696 4.348 -8.400 1.00 54.62 90 GLN A CA 1
ATOM 715 C C . GLN A 1 90 ? 5.949 5.108 -8.873 1.00 54.62 90 GLN A C 1
ATOM 717 O O . GLN A 1 90 ? 6.033 6.316 -8.677 1.00 54.62 90 GLN A O 1
ATOM 722 N N . VAL A 1 91 ? 6.885 4.439 -9.559 1.00 52.22 91 VAL A N 1
ATOM 723 C CA . VAL A 1 91 ? 8.103 5.062 -10.113 1.00 52.22 91 VAL A CA 1
ATOM 724 C C . VAL A 1 91 ? 7.805 5.937 -11.340 1.00 52.22 91 VAL A C 1
ATOM 726 O O . VAL A 1 91 ? 8.316 7.053 -11.426 1.00 52.22 91 VAL A O 1
ATOM 729 N N . THR A 1 92 ? 6.944 5.504 -12.267 1.00 50.59 92 THR A N 1
ATOM 730 C CA . THR A 1 92 ? 6.591 6.308 -13.455 1.00 50.59 92 THR A CA 1
ATOM 731 C C . THR A 1 92 ? 5.797 7.563 -13.103 1.00 50.59 92 THR A C 1
ATOM 733 O O . THR A 1 92 ? 6.014 8.606 -13.716 1.00 50.59 92 THR A O 1
ATOM 736 N N . SER A 1 93 ? 4.939 7.516 -12.077 1.00 47.12 93 SER A N 1
ATOM 737 C CA . SER A 1 93 ? 4.222 8.709 -11.609 1.00 47.12 93 SER A CA 1
ATOM 738 C C . SER A 1 93 ? 5.154 9.771 -11.005 1.00 47.12 93 SER A C 1
ATOM 740 O O . SER A 1 93 ? 4.828 10.954 -11.063 1.00 47.12 93 SER A O 1
ATOM 742 N N . VAL A 1 94 ? 6.306 9.373 -10.449 1.00 45.72 94 VAL A N 1
ATOM 743 C CA . VAL A 1 94 ? 7.342 10.302 -9.958 1.00 45.72 94 VAL A CA 1
ATOM 744 C C . VAL A 1 94 ? 8.173 10.859 -11.117 1.00 45.72 94 VAL A C 1
ATOM 746 O O . VAL A 1 94 ? 8.498 12.041 -11.117 1.00 45.72 94 VAL A O 1
ATOM 749 N N . CYS A 1 95 ? 8.471 10.042 -12.131 1.00 36.94 95 CYS A N 1
ATOM 750 C CA . CYS A 1 95 ? 9.288 10.448 -13.280 1.00 36.94 95 CYS A CA 1
ATOM 751 C C . CYS A 1 95 ? 8.544 11.375 -14.265 1.00 36.94 95 CYS A C 1
ATOM 753 O O . CYS A 1 95 ? 9.176 12.194 -14.911 1.00 36.94 95 CYS A O 1
ATOM 755 N N . LEU A 1 96 ? 7.208 11.302 -14.334 1.00 37.22 96 LEU A N 1
ATOM 756 C CA . LEU A 1 96 ? 6.356 12.229 -15.103 1.00 37.22 96 LEU A CA 1
ATOM 757 C C . LEU A 1 96 ? 6.039 13.546 -14.368 1.00 37.22 96 LEU A C 1
ATOM 759 O O . LEU A 1 96 ? 5.297 14.374 -14.890 1.00 37.22 96 LEU A O 1
ATOM 763 N N . SER A 1 97 ? 6.549 13.721 -13.146 1.00 41.97 97 SER A N 1
ATOM 764 C CA . SER A 1 97 ? 6.378 14.949 -12.355 1.00 41.97 97 SER A CA 1
ATOM 765 C C . SER A 1 97 ? 7.623 15.852 -12.368 1.00 41.97 97 SER A C 1
ATOM 767 O O . SER A 1 97 ? 7.668 16.810 -11.597 1.00 41.97 97 SER A O 1
ATOM 769 N N . TYR A 1 98 ? 8.613 15.551 -13.218 1.00 38.28 98 TYR A N 1
ATOM 770 C CA . TYR A 1 98 ? 9.815 16.356 -13.461 1.00 38.28 98 TYR A CA 1
ATOM 771 C C . TYR A 1 98 ? 9.967 16.677 -14.945 1.00 38.28 98 TYR A C 1
ATOM 773 O O . TYR A 1 98 ? 9.661 15.786 -15.768 1.00 38.28 98 TYR A O 1
#

Solvent-accessible surface area (backbone atoms only — not comparable to full-atom values): 5684 Å² total; per-residue (Å²): 101,63,34,43,35,33,30,71,88,70,52,44,39,35,24,31,62,72,49,73,51,99,70,52,3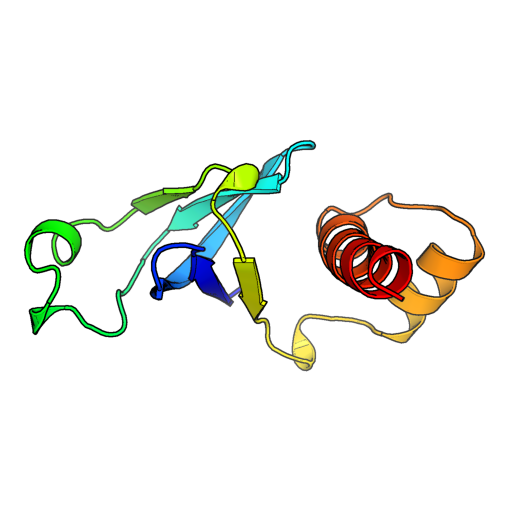1,36,32,30,37,71,42,46,56,81,57,38,91,83,41,63,86,56,71,80,46,48,63,50,78,45,58,30,87,49,51,66,48,78,46,66,58,72,89,83,50,64,63,65,61,43,52,52,26,62,76,71,69,51,62,86,43,72,65,47,40,54,56,51,54,59,50,50,62,57,60,73,72,106

InterPro domains:
  IPR001163 Sm domain, eukaryotic/archaea-type [PF01423] (6-58)
  IPR001163 Sm domain, eukaryotic/archaea-type [SM00651] (1-60)
  IPR010920 LSM domain superfamily [SSF50182] (6-76)
  IPR016654 U6 snRNA-associated Sm-like protein LSm2 [PTHR13829] (6-77)

Foldseek 3Di:
DWKWWAFPVGKIKIFQWDDADPQRWTKGAQIDTPCCVVPVVCHVDGIDIHGSVGTDDIDDDPVVDDVVVLVVCVVVVNCPDPVSVRVVVNVVVVVVVD

Sequence (98 aa):
MLLNTRLKNGIEITGTLKTADQYFNLKLDNIRVANEAKFPHLSAVKSIFLRGSTVRYVYMSKTDVDTNLLQDAARRGEYSSIITRMVLHQVTSVCLSY

Mean predicted aligned error: 6.88 Å

Organism: Cyberlindnera jadinii (strain ATCC 18201 / CBS 1600 / BCRC 20928 / JCM 3617 / NBRC 0987 / NRRL Y-1542) (NCBI:txid983966)

Radius of gyration: 14.37 Å; Cα contacts (8 Å, |Δi|>4): 141; chains: 1; bounding box: 33×27×38 Å

Nearest PDB structures (foldseek):
  5vsu-assembly1_B  TM=9.537E-01  e=1.723E-09  Saccharomyces cerevisiae S288C
  6ppq-assembly1_B  TM=9.221E-01  e=6.610E-09  Schizosaccharomyces pombe 972h-
  4m77-assembly1_B  TM=9.265E-01  e=1.119E-08  Saccharomyces cerevisiae S288C
  4c8q-assembly1_B  TM=9.270E-01  e=3.022E-08  Saccharomyces cerevisiae S288C
  8rm5-assembly1_62  TM=9.355E-01  e=1.159E-07  Homo sapiens